Protein AF-A0A7C7LDP2-F1 (afdb_monomer_lite)

Radius of gyration: 12.02 Å; chains: 1; bounding box: 31×20×30 Å

Foldseek 3Di:
DDPLLVQLCCCCPVVVHDLVVSCVVSVHDSVVSVVSPVVSVVVVCVVCVVVPPD

pLDDT: mean 90.38, std 7.33, range [55.0, 95.25]

Secondary structure (DSSP, 8-state):
--HHHHHHHHHHHTS---HHHHHHHTTS-HHHHHHHHHHHHHHHHHHHHHHH--

Sequence (54 aa):
MPVKQKQAFILRCYQYLPLKETAELLGVKAGTVKAHLFKALRNLRQQLTNYISV

Structure (mmCIF, N/CA/C/O backbone):
data_AF-A0A7C7LDP2-F1
#
_entry.id   AF-A0A7C7LDP2-F1
#
loop_
_atom_site.group_PDB
_atom_site.id
_atom_site.type_symbol
_atom_site.label_atom_id
_atom_site.label_alt_id
_atom_site.label_comp_id
_atom_site.label_asym_id
_atom_site.label_entity_id
_atom_site.label_seq_id
_atom_site.pdbx_PDB_ins_code
_atom_site.Cartn_x
_atom_site.Cartn_y
_atom_site.Cartn_z
_atom_site.occupancy
_atom_site.B_iso_or_equiv
_atom_site.auth_seq_id
_atom_site.auth_comp_id
_atom_site.auth_asym_id
_atom_site.auth_atom_id
_atom_site.pdbx_PDB_model_num
ATOM 1 N N . MET A 1 1 ? -3.734 -8.629 -10.942 1.00 78.56 1 MET A N 1
ATOM 2 C CA . MET A 1 1 ? -3.732 -8.111 -9.549 1.00 78.56 1 MET A CA 1
ATOM 3 C C . MET A 1 1 ? -5.170 -8.013 -9.025 1.00 78.56 1 MET A C 1
ATOM 5 O O . MET A 1 1 ? -6.009 -7.540 -9.781 1.00 78.56 1 MET A O 1
ATOM 9 N N . PRO A 1 2 ? -5.467 -8.421 -7.773 1.00 89.44 2 PRO A N 1
ATOM 10 C CA . PRO A 1 2 ? -6.800 -8.303 -7.160 1.00 89.44 2 PRO A CA 1
ATOM 11 C C . PRO A 1 2 ? -7.300 -6.857 -6.994 1.00 89.44 2 PRO A C 1
ATOM 13 O O . PRO A 1 2 ? -6.508 -5.949 -6.738 1.00 89.44 2 PRO A O 1
ATOM 16 N N . VAL A 1 3 ? -8.623 -6.658 -7.046 1.00 88.62 3 VAL A N 1
ATOM 17 C CA . VAL A 1 3 ? -9.272 -5.328 -7.051 1.00 88.62 3 VAL A CA 1
ATOM 18 C C . VAL A 1 3 ? -8.869 -4.461 -5.851 1.00 88.62 3 VAL A C 1
ATOM 20 O O . VAL A 1 3 ? -8.360 -3.362 -6.054 1.00 88.62 3 VAL A O 1
ATOM 23 N N . LYS A 1 4 ? -8.965 -4.972 -4.612 1.00 87.38 4 LYS A N 1
ATOM 24 C CA . LYS A 1 4 ? -8.595 -4.211 -3.397 1.00 87.38 4 LYS A CA 1
ATOM 25 C C . LYS A 1 4 ? -7.115 -3.799 -3.350 1.00 87.38 4 LYS A C 1
ATOM 27 O O . LYS A 1 4 ? -6.778 -2.765 -2.783 1.00 87.38 4 LYS A O 1
ATOM 32 N N . GLN A 1 5 ? -6.225 -4.579 -3.974 1.00 89.88 5 GLN A N 1
ATOM 33 C CA . GLN A 1 5 ? -4.803 -4.230 -4.098 1.00 89.88 5 GLN A CA 1
ATOM 34 C C . GLN A 1 5 ? -4.597 -3.123 -5.140 1.00 89.88 5 GLN A C 1
ATOM 36 O O . GLN A 1 5 ? -3.847 -2.182 -4.888 1.00 89.88 5 GLN A O 1
ATOM 41 N N . LYS A 1 6 ? -5.322 -3.191 -6.268 1.00 91.94 6 LYS A N 1
ATOM 42 C CA . LYS A 1 6 ? -5.331 -2.140 -7.296 1.00 91.94 6 LYS A CA 1
ATOM 43 C C . LYS A 1 6 ? -5.873 -0.817 -6.747 1.00 91.94 6 LYS A C 1
ATOM 45 O O . LYS A 1 6 ? -5.259 0.217 -6.976 1.00 91.94 6 LYS A O 1
ATOM 50 N N . GLN A 1 7 ? -6.974 -0.847 -5.993 1.00 93.31 7 GLN A N 1
ATOM 51 C CA . GLN A 1 7 ? -7.573 0.347 -5.384 1.00 93.31 7 GLN A CA 1
ATOM 52 C C . GLN A 1 7 ? -6.624 1.011 -4.376 1.00 93.31 7 GLN A C 1
ATOM 54 O O . GLN A 1 7 ? -6.355 2.201 -4.502 1.00 93.31 7 GLN A O 1
ATOM 59 N N . ALA A 1 8 ? -6.042 0.243 -3.444 1.00 92.88 8 ALA A N 1
ATOM 60 C CA . ALA A 1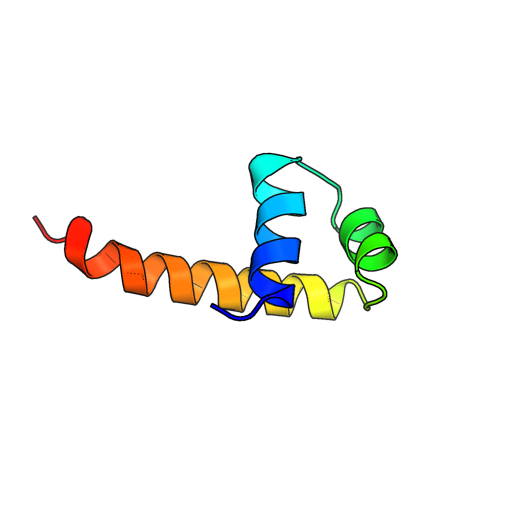 8 ? -5.049 0.766 -2.499 1.00 92.88 8 ALA A CA 1
ATOM 61 C C . ALA A 1 8 ? -3.848 1.416 -3.211 1.00 92.88 8 ALA A C 1
ATOM 63 O O . ALA A 1 8 ? -3.399 2.489 -2.811 1.00 92.88 8 ALA A O 1
ATOM 64 N N . PHE A 1 9 ? -3.356 0.792 -4.288 1.00 93.00 9 PHE A N 1
ATOM 65 C CA . PHE A 1 9 ? -2.269 1.335 -5.101 1.00 93.00 9 PHE A CA 1
ATOM 66 C C . PHE A 1 9 ? -2.659 2.635 -5.819 1.00 93.00 9 PHE A C 1
ATOM 68 O O . PHE A 1 9 ? -1.909 3.602 -5.752 1.00 93.00 9 PHE A O 1
ATOM 75 N N . ILE A 1 10 ? -3.837 2.704 -6.447 1.00 93.94 10 ILE A N 1
ATOM 76 C CA . ILE A 1 10 ? -4.307 3.923 -7.129 1.00 93.94 10 ILE A CA 1
ATOM 77 C C . ILE A 1 10 ? -4.455 5.086 -6.137 1.00 93.94 10 ILE A C 1
ATOM 79 O O . ILE A 1 10 ? -3.932 6.172 -6.387 1.00 93.94 10 ILE A O 1
ATOM 83 N N . LEU A 1 11 ? -5.095 4.852 -4.987 1.00 93.69 11 LEU A N 1
ATOM 84 C CA . LEU A 1 11 ? -5.309 5.884 -3.968 1.00 93.69 11 LEU A CA 1
ATOM 85 C C . LEU A 1 11 ? -3.979 6.443 -3.422 1.00 93.69 11 LEU A C 1
ATOM 87 O O . LEU A 1 11 ? -3.813 7.658 -3.353 1.00 93.69 11 LEU A O 1
ATOM 91 N N . ARG A 1 12 ? -2.989 5.592 -3.113 1.00 92.62 12 ARG A N 1
ATOM 92 C CA . ARG A 1 12 ? -1.691 6.043 -2.569 1.00 92.62 12 ARG A CA 1
ATOM 93 C C . ARG A 1 12 ? -0.709 6.553 -3.637 1.00 92.62 12 ARG A C 1
ATOM 95 O O . ARG A 1 12 ? 0.086 7.443 -3.336 1.00 92.62 12 ARG A O 1
ATOM 102 N N . CYS A 1 13 ? -0.708 6.016 -4.855 1.00 89.38 13 CYS A N 1
ATOM 103 C CA . CYS A 1 13 ? 0.316 6.353 -5.856 1.00 89.38 13 CYS A CA 1
ATOM 104 C C . CYS A 1 13 ? -0.134 7.368 -6.914 1.00 89.38 13 CYS A C 1
ATOM 106 O O . CYS A 1 13 ? 0.722 8.083 -7.418 1.00 89.38 13 CYS A O 1
ATOM 108 N N . TYR A 1 14 ? -1.433 7.462 -7.224 1.00 91.12 14 TYR A N 1
ATOM 109 C CA . TYR A 1 14 ? -1.959 8.435 -8.195 1.00 91.12 14 TYR A CA 1
ATOM 110 C C . TYR A 1 14 ? -2.724 9.578 -7.524 1.00 91.12 14 TYR A C 1
ATOM 112 O O . TYR A 1 14 ? -2.596 10.718 -7.948 1.00 91.12 14 TYR A O 1
ATOM 120 N N . GLN A 1 15 ? -3.496 9.284 -6.472 1.00 92.75 15 GLN A N 1
ATOM 121 C CA . GLN A 1 15 ? -4.273 10.299 -5.740 1.00 92.75 15 GLN A CA 1
ATOM 122 C C . GLN A 1 15 ? -3.542 10.847 -4.505 1.00 92.75 15 GLN A C 1
ATOM 124 O O . GLN A 1 15 ? -4.057 11.711 -3.808 1.00 92.75 15 GLN A O 1
ATOM 129 N N . TYR A 1 16 ? -2.342 10.335 -4.212 1.00 92.19 16 TYR A N 1
ATOM 130 C CA . TYR A 1 16 ? -1.504 10.723 -3.073 1.00 92.19 16 TYR A CA 1
ATOM 131 C C . TYR A 1 16 ? -2.190 10.677 -1.689 1.00 92.19 16 TYR A C 1
ATOM 133 O O . TYR A 1 16 ? -1.646 11.229 -0.726 1.00 92.19 16 TYR A O 1
ATOM 141 N N . LEU A 1 17 ? -3.306 9.948 -1.544 1.00 94.19 17 LEU A N 1
ATOM 142 C CA . LEU A 1 17 ? -4.102 9.914 -0.315 1.00 94.19 17 LEU A CA 1
ATOM 143 C C . LEU A 1 17 ? -3.321 9.308 0.865 1.00 94.19 17 LEU A C 1
ATOM 145 O O . LEU A 1 17 ? -2.688 8.251 0.711 1.00 94.19 17 LEU A O 1
ATOM 149 N N . PRO A 1 18 ? -3.335 9.930 2.056 1.00 93.50 18 PRO A N 1
ATOM 150 C CA . PRO A 1 18 ? -2.757 9.375 3.275 1.00 93.50 18 PRO A CA 1
ATOM 151 C C . PRO A 1 18 ? -3.181 7.930 3.570 1.00 93.50 18 PRO A C 1
ATOM 153 O O . PRO A 1 18 ? -4.270 7.472 3.222 1.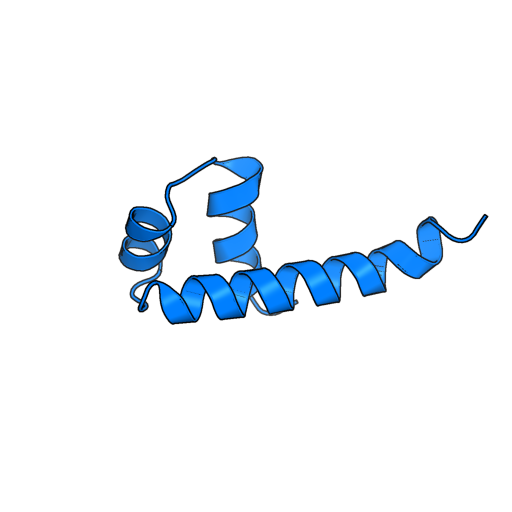00 93.50 18 PRO A O 1
ATOM 156 N N . LEU A 1 19 ? -2.304 7.187 4.255 1.00 91.62 19 LEU A N 1
ATOM 157 C CA . LEU A 1 19 ? -2.535 5.769 4.562 1.00 91.62 19 LEU A CA 1
ATOM 158 C C . LEU A 1 19 ? -3.789 5.548 5.431 1.00 91.62 19 LEU A C 1
ATOM 160 O O . LEU A 1 19 ? -4.423 4.504 5.301 1.00 91.62 19 LEU A O 1
ATOM 164 N N . LYS A 1 20 ? -4.126 6.508 6.307 1.00 93.00 20 LYS A N 1
ATOM 165 C CA . LYS A 1 20 ? -5.325 6.471 7.162 1.00 93.00 20 LYS A CA 1
ATOM 166 C C . LYS A 1 20 ? -6.603 6.638 6.334 1.00 93.00 20 LYS A C 1
ATOM 168 O O . LYS A 1 20 ? -7.397 5.710 6.291 1.00 93.00 20 LYS A O 1
ATOM 173 N N . GLU A 1 21 ? -6.708 7.719 5.564 1.00 93.38 21 GLU A N 1
ATOM 174 C CA . GLU A 1 21 ? -7.835 7.973 4.650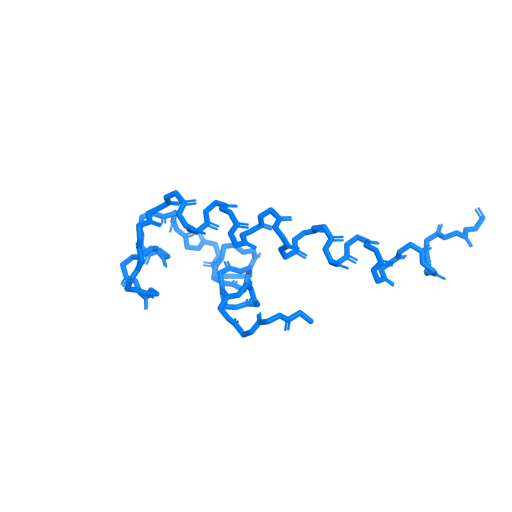 1.00 93.38 21 GLU A CA 1
ATOM 175 C C . GLU A 1 21 ? -8.025 6.838 3.630 1.00 93.38 21 GLU A C 1
ATOM 177 O O . GLU A 1 21 ? -9.140 6.395 3.373 1.00 93.38 21 GLU A O 1
ATOM 182 N N . THR A 1 22 ? -6.928 6.280 3.102 1.00 94.75 22 THR A N 1
ATOM 183 C CA . THR A 1 22 ? -6.982 5.094 2.225 1.00 94.75 22 THR A CA 1
ATOM 184 C C . THR A 1 22 ? -7.562 3.870 2.947 1.00 94.75 22 THR A C 1
ATOM 186 O O . THR A 1 22 ? -8.222 3.042 2.326 1.00 94.75 22 THR A O 1
ATOM 189 N N . ALA A 1 23 ? -7.305 3.717 4.247 1.00 94.81 23 ALA A N 1
ATOM 190 C CA . ALA A 1 23 ? -7.832 2.620 5.054 1.00 94.81 23 ALA A CA 1
ATOM 191 C C . ALA A 1 23 ? -9.330 2.803 5.343 1.00 94.81 23 ALA A C 1
ATOM 193 O O . ALA A 1 23 ? -10.101 1.856 5.185 1.00 94.81 23 ALA A O 1
ATOM 194 N N . GLU A 1 24 ? -9.729 4.031 5.675 1.00 95.19 24 GLU A N 1
ATOM 195 C CA . GLU A 1 24 ? -11.115 4.448 5.909 1.00 95.19 24 GLU A CA 1
ATOM 196 C C . GLU A 1 24 ? -11.973 4.269 4.646 1.00 95.19 24 GLU A C 1
ATOM 198 O O . GLU A 1 24 ? -12.956 3.530 4.684 1.00 95.19 24 GLU A O 1
ATOM 203 N N . LEU A 1 25 ? -11.544 4.806 3.495 1.00 94.38 25 LEU A N 1
ATOM 204 C CA . LEU A 1 25 ? -12.237 4.653 2.204 1.00 94.38 25 LEU A CA 1
ATOM 205 C C . LEU A 1 25 ? -12.371 3.197 1.737 1.00 94.38 25 LEU A C 1
ATOM 207 O O . LEU A 1 25 ? -13.321 2.854 1.036 1.00 94.38 25 LEU A O 1
ATOM 211 N N . LEU A 1 26 ? -11.415 2.333 2.088 1.00 92.06 26 LEU A N 1
ATOM 212 C CA . LEU A 1 26 ? -11.452 0.911 1.738 1.00 92.06 26 LEU A CA 1
ATOM 213 C C . LEU A 1 26 ? -12.161 0.043 2.792 1.00 92.06 26 LEU A C 1
ATOM 215 O O . LEU A 1 26 ? -12.287 -1.167 2.577 1.00 92.06 26 LEU A O 1
ATOM 219 N N . GLY A 1 27 ? -12.593 0.618 3.920 1.00 94.56 27 GLY A N 1
ATOM 220 C CA . GLY A 1 27 ? -13.219 -0.109 5.028 1.00 94.56 27 GLY A CA 1
ATOM 221 C C . GLY A 1 27 ? -12.308 -1.173 5.656 1.00 94.56 27 GLY A C 1
ATOM 222 O O . GLY A 1 27 ? -12.778 -2.243 6.045 1.00 94.56 27 GLY A O 1
ATOM 223 N N . VAL A 1 28 ? -10.992 -0.937 5.707 1.00 94.12 28 VAL A N 1
ATOM 224 C CA . VAL A 1 28 ? -10.004 -1.895 6.240 1.00 94.12 28 VAL A CA 1
ATOM 225 C C . VAL A 1 28 ? -9.040 -1.237 7.223 1.00 94.12 28 VAL A C 1
ATOM 227 O O . VAL A 1 28 ? -8.883 -0.027 7.266 1.00 94.12 28 VAL A O 1
ATOM 230 N N . LYS A 1 29 ? -8.320 -2.042 8.012 1.00 94.75 29 LYS A N 1
ATOM 231 C CA . LYS A 1 29 ? -7.259 -1.536 8.897 1.00 94.75 29 LYS A CA 1
ATOM 232 C C . LYS A 1 29 ? -6.067 -1.024 8.073 1.00 94.75 29 LYS A C 1
ATOM 234 O O . LYS A 1 29 ? -5.695 -1.639 7.074 1.00 94.75 29 LYS A O 1
ATOM 239 N N . ALA A 1 30 ? -5.377 0.018 8.543 1.00 93.25 30 ALA A N 1
ATOM 240 C CA . ALA A 1 30 ? -4.188 0.568 7.871 1.00 93.25 30 ALA A CA 1
ATOM 241 C C . ALA A 1 30 ? -3.067 -0.475 7.634 1.00 93.25 30 ALA A C 1
ATOM 243 O O . ALA A 1 30 ? -2.357 -0.418 6.630 1.00 93.25 30 ALA A O 1
ATOM 244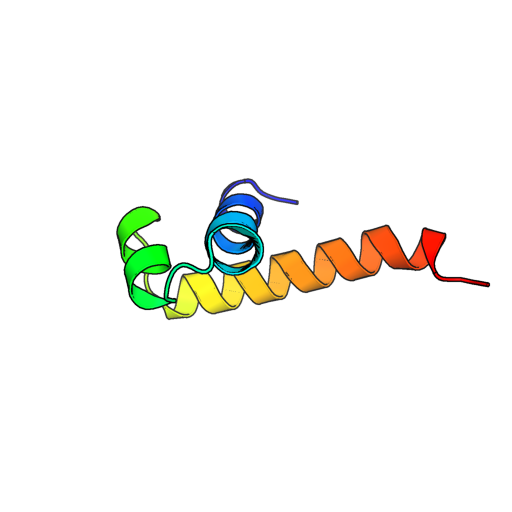 N N . GLY A 1 31 ? -2.938 -1.480 8.511 1.00 94.12 31 GLY A N 1
ATOM 245 C CA . GLY A 1 31 ? -2.045 -2.629 8.293 1.00 94.12 31 GLY A CA 1
ATOM 246 C C . GLY A 1 31 ? -2.432 -3.484 7.076 1.00 94.12 31 GLY A C 1
ATOM 247 O O . GLY A 1 31 ? -1.561 -3.908 6.317 1.00 94.12 31 GLY A O 1
ATOM 248 N N . THR A 1 32 ? -3.732 -3.660 6.819 1.00 93.94 32 THR A N 1
ATOM 249 C CA . THR A 1 32 ? -4.248 -4.329 5.616 1.00 93.94 32 THR A CA 1
ATOM 250 C C . THR A 1 32 ? -3.924 -3.524 4.358 1.00 93.94 32 THR A C 1
ATOM 252 O O . THR A 1 32 ? -3.516 -4.117 3.361 1.00 93.94 32 THR A O 1
ATOM 255 N N . VAL A 1 33 ? -4.006 -2.186 4.412 1.00 94.31 33 VAL A N 1
ATOM 256 C CA . VAL A 1 33 ? -3.581 -1.313 3.299 1.00 94.31 33 VAL A CA 1
ATOM 257 C C . VAL A 1 33 ? -2.092 -1.494 3.000 1.00 94.31 33 VAL A C 1
ATOM 259 O O . VAL A 1 33 ? -1.739 -1.719 1.844 1.00 94.31 33 VAL A O 1
ATOM 262 N N . LYS A 1 34 ? -1.214 -1.503 4.018 1.00 93.69 34 LYS A N 1
ATOM 263 C CA . LYS A 1 34 ? 0.223 -1.799 3.831 1.00 93.69 34 LYS A CA 1
ATOM 264 C C . LYS A 1 34 ? 0.445 -3.162 3.161 1.00 93.69 34 LYS A C 1
ATOM 266 O O . LYS A 1 34 ? 1.212 -3.259 2.204 1.00 93.69 34 LYS A O 1
ATOM 271 N N . ALA A 1 35 ? -0.258 -4.205 3.608 1.00 95.25 35 ALA A N 1
ATOM 272 C CA . ALA A 1 35 ? -0.162 -5.541 3.017 1.00 95.25 35 ALA A CA 1
ATOM 273 C C . ALA A 1 35 ? -0.689 -5.593 1.567 1.00 95.25 35 ALA A C 1
ATOM 275 O O . ALA A 1 35 ? -0.132 -6.304 0.727 1.00 95.25 35 ALA A O 1
ATOM 276 N N . HIS A 1 36 ? -1.747 -4.840 1.255 1.00 93.69 36 HIS A N 1
ATOM 277 C CA . HIS A 1 36 ? -2.273 -4.696 -0.102 1.00 93.69 36 HIS A CA 1
ATOM 278 C C . HIS A 1 36 ? -1.302 -3.947 -1.020 1.00 93.69 36 HIS A C 1
ATOM 280 O O . HIS A 1 36 ? -1.046 -4.432 -2.118 1.00 93.69 36 HIS A O 1
ATOM 286 N N . LEU A 1 37 ? -0.706 -2.844 -0.558 1.00 93.25 37 LEU A N 1
ATOM 287 C CA . LEU A 1 37 ? 0.319 -2.088 -1.285 1.00 93.25 37 LEU A CA 1
ATOM 288 C C . LEU A 1 37 ? 1.570 -2.930 -1.560 1.00 93.25 37 LEU A C 1
ATOM 290 O O . LEU A 1 37 ? 2.056 -2.949 -2.688 1.00 93.25 37 LEU A O 1
ATOM 294 N N . PHE A 1 38 ? 2.062 -3.684 -0.573 1.00 94.06 38 PHE A N 1
ATOM 295 C CA . PHE A 1 38 ? 3.212 -4.572 -0.762 1.00 94.06 38 PHE A CA 1
ATOM 296 C C . PHE A 1 38 ? 2.943 -5.642 -1.833 1.00 94.06 38 PHE A C 1
ATOM 298 O O . PHE A 1 38 ? 3.763 -5.844 -2.732 1.00 94.06 38 PHE A O 1
ATOM 305 N N . LYS A 1 39 ? 1.771 -6.294 -1.782 1.00 94.19 39 LYS A N 1
ATOM 306 C CA . LYS A 1 39 ? 1.359 -7.282 -2.795 1.00 94.19 39 LYS A CA 1
ATOM 307 C C . LYS A 1 39 ? 1.131 -6.635 -4.168 1.00 94.19 39 LYS A C 1
ATOM 309 O O . LYS A 1 39 ? 1.552 -7.210 -5.168 1.00 94.19 39 LYS A O 1
ATOM 314 N N . ALA A 1 40 ? 0.548 -5.436 -4.223 1.00 93.62 40 ALA A N 1
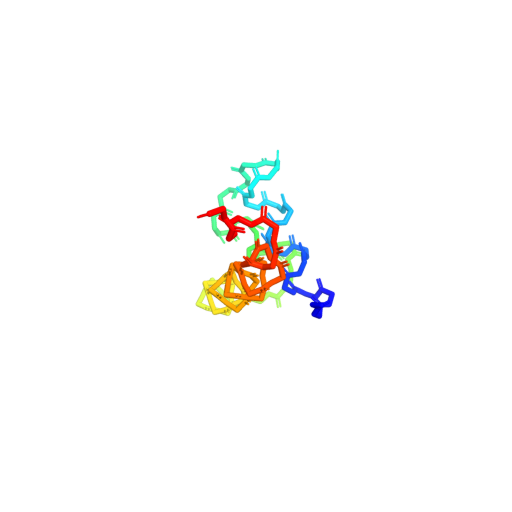ATOM 315 C CA . ALA A 1 40 ? 0.371 -4.673 -5.458 1.00 93.62 40 ALA A CA 1
ATOM 316 C C . ALA A 1 40 ? 1.714 -4.363 -6.131 1.00 93.62 40 ALA A C 1
ATOM 318 O O . ALA A 1 40 ? 1.918 -4.717 -7.289 1.00 93.62 40 ALA A O 1
ATOM 319 N N . LEU A 1 41 ? 2.655 -3.787 -5.379 1.00 92.19 41 LEU A N 1
ATOM 320 C CA . LEU A 1 41 ? 3.998 -3.448 -5.850 1.00 92.19 41 LEU A CA 1
ATOM 321 C C . LEU A 1 41 ? 4.806 -4.681 -6.272 1.00 92.19 41 LEU A C 1
ATOM 323 O O . LEU A 1 41 ? 5.529 -4.616 -7.262 1.00 92.19 41 LEU A O 1
ATOM 327 N N . ARG A 1 42 ? 4.688 -5.810 -5.558 1.00 92.75 42 ARG A N 1
ATOM 328 C CA . ARG A 1 42 ? 5.335 -7.071 -5.959 1.00 92.75 42 ARG A CA 1
ATOM 329 C C . ARG A 1 42 ? 4.787 -7.578 -7.295 1.00 92.75 42 ARG A C 1
ATOM 331 O O . ARG A 1 42 ? 5.584 -7.871 -8.179 1.00 92.75 42 ARG A O 1
ATOM 338 N N . ASN A 1 43 ? 3.461 -7.623 -7.448 1.00 91.06 43 ASN A N 1
ATOM 339 C CA . ASN A 1 43 ? 2.816 -8.033 -8.697 1.00 91.06 43 ASN A CA 1
ATOM 340 C C . ASN A 1 43 ? 3.206 -7.103 -9.859 1.00 91.06 43 ASN A C 1
ATOM 342 O O . ASN A 1 43 ? 3.578 -7.586 -10.921 1.00 91.06 43 ASN A O 1
ATOM 346 N N . LEU A 1 44 ? 3.175 -5.782 -9.647 1.00 90.56 44 LEU A N 1
ATOM 347 C CA . LEU A 1 44 ? 3.570 -4.793 -10.654 1.00 90.56 44 LEU A CA 1
ATOM 348 C C . LEU A 1 44 ? 5.031 -4.963 -11.074 1.00 90.56 44 LEU A C 1
ATOM 350 O O . LEU A 1 44 ? 5.302 -5.019 -12.268 1.00 90.56 44 LEU A O 1
ATOM 354 N N . ARG A 1 45 ? 5.961 -5.123 -10.121 1.00 90.88 45 ARG A N 1
ATOM 355 C CA . ARG A 1 45 ? 7.367 -5.406 -10.445 1.00 90.88 45 ARG A CA 1
ATOM 356 C C . ARG A 1 45 ? 7.511 -6.675 -11.278 1.00 90.88 45 ARG A C 1
ATOM 358 O O . ARG A 1 45 ? 8.176 -6.613 -12.295 1.00 90.88 45 ARG A O 1
ATOM 365 N N . GLN A 1 46 ? 6.849 -7.773 -10.903 1.00 90.94 46 GLN A N 1
ATOM 366 C CA . GLN A 1 46 ? 6.896 -9.029 -11.666 1.00 90.94 46 GLN A CA 1
ATOM 367 C C . GLN A 1 46 ? 6.336 -8.884 -13.088 1.00 90.94 46 GLN A C 1
ATOM 369 O O . GLN A 1 46 ? 6.902 -9.445 -14.018 1.00 90.94 46 GLN A O 1
ATOM 374 N N . GLN A 1 47 ? 5.254 -8.120 -13.278 1.00 89.38 47 GLN A N 1
ATOM 375 C CA . GLN A 1 47 ? 4.721 -7.846 -14.618 1.00 89.38 47 GLN A CA 1
ATOM 376 C C . GLN A 1 47 ? 5.660 -6.958 -15.447 1.00 89.38 47 GLN A C 1
ATOM 378 O O . GLN A 1 47 ? 5.748 -7.144 -16.655 1.00 89.38 47 GLN A O 1
ATOM 383 N N . LEU A 1 48 ? 6.367 -6.022 -14.807 1.00 89.31 48 LEU A N 1
ATOM 384 C CA . LEU A 1 48 ? 7.323 -5.125 -15.458 1.00 89.31 48 LEU A CA 1
ATOM 385 C C . LEU A 1 48 ? 8.709 -5.751 -15.680 1.00 89.31 48 LEU A C 1
ATOM 387 O O . LEU A 1 48 ? 9.433 -5.269 -16.543 1.00 89.31 48 LEU A O 1
ATOM 391 N N . THR A 1 49 ? 9.082 -6.826 -14.972 1.00 88.56 49 THR A N 1
ATOM 392 C CA . THR A 1 49 ? 10.375 -7.517 -15.156 1.00 88.56 49 THR A CA 1
ATOM 393 C C . THR A 1 49 ? 10.611 -7.887 -16.622 1.00 88.56 49 THR A C 1
ATOM 395 O O . THR A 1 49 ? 11.686 -7.612 -17.141 1.0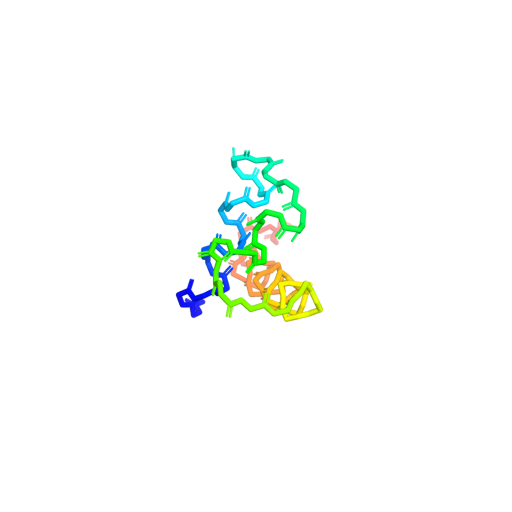0 88.56 49 THR A O 1
ATOM 398 N N . ASN A 1 50 ? 9.581 -8.390 -17.309 1.00 80.88 50 ASN A N 1
ATOM 399 C CA . ASN A 1 50 ? 9.639 -8.780 -18.724 1.00 80.88 50 ASN A CA 1
ATOM 400 C C . ASN A 1 50 ? 9.832 -7.601 -19.703 1.00 80.88 50 ASN A C 1
ATOM 402 O O . ASN A 1 50 ? 10.093 -7.833 -20.877 1.00 80.88 50 ASN A O 1
ATOM 406 N N . TYR A 1 51 ? 9.656 -6.357 -19.246 1.00 83.69 51 TYR A N 1
ATOM 407 C CA . TYR A 1 51 ? 9.811 -5.134 -20.046 1.00 83.69 51 TYR A CA 1
ATOM 408 C C . TYR A 1 51 ? 11.060 -4.323 -19.663 1.00 83.69 51 TYR A C 1
ATOM 410 O O . TYR A 1 51 ? 11.400 -3.370 -20.356 1.00 83.69 51 TYR A O 1
ATOM 418 N N . ILE A 1 52 ? 11.708 -4.663 -18.543 1.00 79.56 52 ILE A N 1
ATOM 419 C CA . ILE A 1 52 ? 12.885 -3.962 -17.999 1.00 79.56 52 ILE A CA 1
ATOM 420 C C . ILE A 1 52 ? 14.168 -4.793 -18.202 1.00 79.56 52 ILE A C 1
ATOM 422 O O . ILE A 1 52 ? 15.265 -4.271 -18.036 1.00 79.56 52 ILE A O 1
ATOM 426 N N . SER A 1 53 ? 14.055 -6.065 -18.599 1.00 61.25 53 SER A N 1
ATOM 427 C CA . SER A 1 53 ? 15.190 -6.879 -19.046 1.00 61.25 53 SER A CA 1
ATOM 428 C C . SER A 1 53 ? 15.701 -6.416 -20.418 1.00 61.25 53 SER A C 1
ATOM 430 O O . SER A 1 53 ? 15.254 -6.920 -21.452 1.00 61.25 53 SER A O 1
ATOM 432 N N . VAL A 1 54 ? 16.626 -5.456 -20.382 1.00 55.00 54 VAL A N 1
ATOM 433 C CA . VAL A 1 54 ? 17.592 -5.111 -21.440 1.00 55.00 54 VAL A CA 1
ATOM 434 C C . VAL A 1 54 ? 18.945 -5.697 -21.047 1.00 55.00 54 VAL A C 1
ATOM 436 O O . VAL A 1 54 ? 19.267 -5.605 -19.840 1.00 55.00 54 VAL A O 1
#